Protein AF-A0A643ATJ8-F1 (afdb_monomer_lite)

Radius of gyration: 24.5 Å; chains: 1; bounding box: 33×21×65 Å

pLDDT: mean 78.46, std 7.78, range [54.81, 92.62]

InterPro domains:
  IPR039370 Transcription factor BTF3 [PTHR10351] (1-55)

Foldseek 3Di:
DDVVVVVVVVQPDPQHHPPDDHDDDDDDDDDPVVVVVVVVVVCVVVVHDDDPPDD

Secondary structure (DSSP, 8-state):
--HHHHHHHHHS-TT--TTSPPPPP------HHHHHHHHHHHHHHTTPPPPTT--

Organism: Balaenoptera physalus (NCBI:txid9770)

Sequence (55 aa):
MNQEKLAKLQAQVRIGGKGTARRKKKVVHRTATADDKKLQSSLKKLAVNNIAGIE

Structure (mmCIF, N/CA/C/O backbone):
data_AF-A0A643ATJ8-F1
#
_entry.id   AF-A0A643ATJ8-F1
#
loop_
_atom_site.group_PDB
_atom_site.id
_atom_site.type_symbol
_atom_site.label_atom_id
_atom_site.label_alt_id
_atom_site.label_comp_id
_atom_site.label_asym_id
_atom_site.label_entity_id
_atom_site.label_seq_id
_atom_site.pdbx_PDB_ins_code
_atom_site.Cartn_x
_atom_site.Cartn_y
_atom_site.Cartn_z
_atom_site.occupancy
_atom_site.B_iso_or_equiv
_atom_site.auth_seq_id
_atom_site.auth_comp_id
_atom_site.auth_asym_id
_atom_site.auth_atom_id
_atom_site.pdbx_PDB_model_num
ATOM 1 N N . MET A 1 1 ? -4.911 1.956 -46.560 1.00 54.81 1 MET A N 1
ATOM 2 C CA . MET A 1 1 ? -4.101 1.839 -45.324 1.00 54.81 1 MET A CA 1
ATOM 3 C C . MET A 1 1 ? -2.653 1.611 -45.744 1.00 54.81 1 MET A C 1
ATOM 5 O O . MET A 1 1 ? -2.405 0.648 -46.452 1.00 54.81 1 MET A O 1
ATOM 9 N N . ASN A 1 2 ? -1.727 2.523 -45.434 1.00 84.50 2 ASN A N 1
ATOM 10 C CA . ASN A 1 2 ? -0.334 2.413 -45.890 1.00 84.50 2 ASN A CA 1
ATOM 11 C C . ASN A 1 2 ? 0.412 1.357 -45.045 1.00 84.50 2 ASN A C 1
ATOM 13 O O . ASN A 1 2 ? 0.621 1.566 -43.846 1.00 84.50 2 ASN A O 1
ATOM 17 N N . GLN A 1 3 ? 0.756 0.220 -45.657 1.00 80.69 3 GLN A N 1
ATOM 18 C CA . GLN A 1 3 ? 1.291 -0.964 -44.970 1.00 80.69 3 GLN A CA 1
ATOM 19 C C . GLN A 1 3 ? 2.642 -0.712 -44.288 1.00 80.69 3 GLN A C 1
ATOM 21 O O . GLN A 1 3 ? 2.874 -1.215 -43.191 1.00 80.69 3 GLN A O 1
ATOM 26 N N . GLU A 1 4 ? 3.505 0.123 -44.865 1.00 80.62 4 GLU A N 1
ATOM 27 C CA . GLU A 1 4 ? 4.840 0.379 -44.310 1.00 80.62 4 GLU A CA 1
ATOM 28 C C . GLU A 1 4 ? 4.790 1.146 -42.985 1.00 80.62 4 GLU A C 1
ATOM 30 O O . GLU A 1 4 ? 5.517 0.841 -42.036 1.00 80.62 4 GLU A O 1
ATOM 35 N N . LYS A 1 5 ? 3.898 2.141 -42.893 1.00 78.69 5 LYS A N 1
ATOM 36 C CA . LYS A 1 5 ? 3.678 2.886 -41.645 1.00 78.69 5 LYS A CA 1
ATOM 37 C C . LYS A 1 5 ? 3.068 1.991 -40.569 1.00 78.69 5 LYS A C 1
ATOM 39 O O . LYS A 1 5 ? 3.431 2.118 -39.401 1.00 78.69 5 LYS A O 1
ATOM 44 N N . LEU A 1 6 ? 2.185 1.072 -40.959 1.00 79.25 6 LEU A N 1
ATOM 45 C CA . LEU A 1 6 ? 1.564 0.125 -40.037 1.00 79.25 6 LEU A CA 1
ATOM 46 C C . LEU A 1 6 ? 2.592 -0.857 -39.455 1.00 79.25 6 LEU A C 1
ATOM 48 O O . LEU A 1 6 ? 2.615 -1.059 -38.242 1.00 79.25 6 LEU A O 1
ATOM 52 N N . ALA A 1 7 ? 3.491 -1.391 -40.286 1.00 78.81 7 ALA A N 1
ATOM 53 C CA . ALA A 1 7 ? 4.552 -2.297 -39.846 1.00 78.81 7 ALA A CA 1
ATOM 54 C C . ALA A 1 7 ? 5.522 -1.627 -38.850 1.00 78.81 7 ALA A C 1
ATOM 56 O O . ALA A 1 7 ? 5.876 -2.216 -37.827 1.00 78.81 7 ALA A O 1
ATOM 57 N N . LYS A 1 8 ? 5.902 -0.362 -39.093 1.00 76.00 8 LYS A N 1
ATOM 58 C CA . LYS A 1 8 ? 6.758 0.412 -38.171 1.00 76.00 8 LYS A CA 1
ATOM 59 C C . LYS A 1 8 ? 6.092 0.647 -36.810 1.00 76.00 8 LYS A C 1
ATOM 61 O O . LYS A 1 8 ? 6.744 0.506 -35.778 1.00 76.00 8 LYS A O 1
ATOM 66 N N . LEU A 1 9 ? 4.792 0.948 -36.796 1.00 75.81 9 LEU A N 1
ATOM 67 C CA . LEU A 1 9 ? 4.020 1.133 -35.560 1.00 75.81 9 LEU A CA 1
ATOM 68 C C . LEU A 1 9 ? 3.871 -0.168 -34.759 1.00 75.81 9 LEU A C 1
ATOM 70 O O . LEU A 1 9 ? 3.933 -0.140 -33.533 1.00 75.81 9 LEU A O 1
ATOM 74 N N . GLN A 1 10 ? 3.721 -1.309 -35.437 1.00 73.75 10 GLN A N 1
ATOM 75 C CA . GLN A 1 10 ? 3.663 -2.619 -34.783 1.00 73.75 10 GLN A CA 1
ATOM 76 C C . GLN A 1 10 ? 4.994 -3.015 -34.132 1.00 73.75 10 GLN A C 1
ATOM 78 O O . GLN A 1 10 ? 4.990 -3.623 -33.064 1.00 73.75 10 GLN A O 1
ATOM 83 N N . ALA A 1 11 ? 6.131 -2.648 -34.733 1.00 69.38 11 ALA A N 1
ATOM 84 C CA . ALA A 1 11 ? 7.449 -2.906 -34.152 1.00 69.38 11 ALA A CA 1
ATOM 85 C C . ALA A 1 11 ? 7.699 -2.089 -32.868 1.00 69.38 11 ALA A C 1
ATOM 87 O O . ALA A 1 11 ? 8.379 -2.553 -31.949 1.00 69.38 11 ALA A O 1
ATOM 88 N N . GLN A 1 12 ? 7.117 -0.890 -32.781 1.00 68.69 12 GLN A N 1
ATOM 89 C CA . GLN A 1 12 ? 7.268 0.033 -31.658 1.00 68.69 12 GL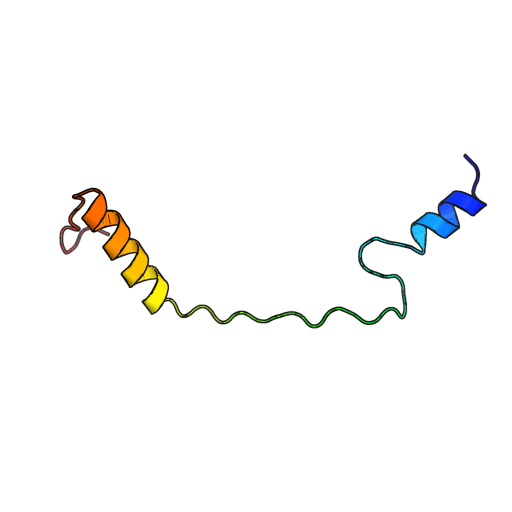N A CA 1
ATOM 90 C C . GLN A 1 12 ? 6.088 -0.067 -30.677 1.00 68.69 12 GLN A C 1
ATOM 92 O O . GLN A 1 12 ? 5.388 0.902 -30.386 1.00 68.69 12 GLN A O 1
ATOM 97 N N . VAL A 1 13 ? 5.858 -1.265 -30.137 1.00 68.62 13 VAL A N 1
ATOM 98 C CA . VAL A 1 13 ? 4.844 -1.475 -29.095 1.00 68.62 13 VAL A CA 1
ATOM 99 C C . VAL A 1 13 ? 5.251 -0.778 -27.797 1.00 68.62 13 VAL A C 1
ATOM 101 O O . VAL A 1 13 ? 6.408 -0.818 -27.383 1.00 68.62 13 VAL A O 1
ATOM 104 N N . ARG A 1 14 ? 4.264 -0.206 -27.098 1.00 63.28 14 ARG A N 1
ATOM 105 C CA . ARG A 1 14 ? 4.385 0.552 -25.831 1.00 63.28 14 ARG A CA 1
ATOM 106 C C . ARG A 1 14 ? 5.116 -0.199 -24.693 1.00 63.28 14 ARG A C 1
ATOM 108 O O . ARG A 1 14 ? 5.461 0.392 -23.676 1.00 63.28 14 ARG A O 1
ATOM 115 N N . ILE A 1 15 ? 5.340 -1.502 -24.862 1.00 70.50 15 ILE A N 1
ATOM 116 C CA . ILE A 1 15 ? 5.969 -2.425 -23.904 1.00 70.50 15 ILE A CA 1
ATOM 117 C C . ILE A 1 15 ? 7.445 -2.716 -24.271 1.00 70.50 15 ILE A C 1
ATOM 119 O O . ILE A 1 15 ? 8.147 -3.381 -23.514 1.00 70.50 15 ILE A O 1
ATOM 123 N N . GLY A 1 16 ? 7.932 -2.164 -25.389 1.00 72.25 16 GLY A N 1
ATOM 124 C CA . GLY A 1 16 ? 9.224 -2.486 -25.988 1.00 72.25 16 GLY A CA 1
ATOM 125 C C . GLY A 1 16 ? 9.119 -3.677 -26.948 1.00 72.25 16 GLY A C 1
ATOM 126 O O . GLY A 1 16 ? 8.397 -4.640 -26.693 1.00 72.25 16 GLY A O 1
ATOM 127 N N . GLY A 1 17 ? 9.802 -3.589 -28.092 1.00 79.00 17 GLY A N 1
ATOM 128 C CA . GLY A 1 17 ? 9.832 -4.636 -29.116 1.00 79.00 17 GLY A CA 1
ATOM 129 C C . GLY A 1 17 ? 10.784 -5.796 -28.790 1.00 79.00 17 GLY A C 1
ATOM 130 O O . GLY A 1 17 ? 11.413 -5.852 -27.727 1.00 79.00 17 GLY A O 1
ATOM 131 N N . LYS A 1 18 ? 10.924 -6.732 -29.734 1.00 74.19 18 LYS A N 1
ATOM 132 C CA . LYS A 1 18 ? 11.867 -7.861 -29.642 1.00 74.19 18 LYS A CA 1
ATOM 133 C C . LYS A 1 18 ? 13.299 -7.339 -29.448 1.00 74.19 18 LYS A C 1
ATOM 135 O O . LYS A 1 18 ? 13.760 -6.516 -30.226 1.00 74.19 18 LYS A O 1
ATOM 140 N N . GLY A 1 19 ? 13.989 -7.807 -28.407 1.00 77.81 19 GLY A N 1
ATOM 141 C CA . GLY A 1 19 ? 15.356 -7.377 -28.075 1.00 77.81 19 GLY A CA 1
ATOM 142 C C . GLY A 1 19 ? 15.453 -6.137 -27.176 1.00 77.81 19 GLY A C 1
ATOM 143 O O . GLY A 1 19 ? 16.546 -5.804 -26.732 1.00 77.81 19 GLY A O 1
ATOM 144 N N . THR A 1 20 ? 14.336 -5.478 -26.845 1.00 79.62 20 THR A N 1
ATOM 145 C CA . THR A 1 20 ? 14.353 -4.394 -25.849 1.00 79.62 20 THR A CA 1
ATOM 146 C C . THR A 1 20 ? 14.515 -4.951 -24.434 1.00 79.62 20 THR A C 1
ATOM 148 O O . THR A 1 20 ? 13.979 -6.011 -24.096 1.00 79.62 20 THR A O 1
ATOM 151 N N . ALA A 1 21 ? 15.272 -4.242 -23.593 1.00 78.62 21 ALA A N 1
ATOM 152 C CA . ALA A 1 21 ? 15.480 -4.644 -22.209 1.00 78.62 21 ALA A CA 1
ATOM 153 C C . ALA A 1 21 ? 14.136 -4.669 -21.467 1.00 78.62 21 ALA A C 1
ATOM 155 O O . ALA A 1 21 ? 13.474 -3.640 -21.306 1.00 78.62 21 ALA A O 1
ATOM 156 N N . ARG A 1 22 ? 13.724 -5.851 -20.990 1.00 77.81 22 ARG A N 1
ATOM 157 C CA . ARG A 1 22 ? 12.534 -5.950 -20.141 1.00 77.81 22 ARG A CA 1
ATOM 158 C C . ARG A 1 22 ? 12.783 -5.168 -18.856 1.00 77.81 22 ARG A C 1
ATOM 160 O O . ARG A 1 22 ? 13.803 -5.357 -18.192 1.00 77.81 22 ARG A O 1
ATOM 167 N N . ARG A 1 23 ? 11.819 -4.328 -18.469 1.00 79.44 23 ARG A N 1
ATOM 168 C CA . ARG A 1 23 ? 11.837 -3.688 -17.149 1.00 79.44 23 ARG A CA 1
ATOM 169 C C . ARG A 1 23 ? 11.924 -4.770 -16.075 1.00 79.44 23 ARG A C 1
ATOM 171 O O . ARG A 1 23 ? 11.137 -5.717 -16.086 1.00 79.44 23 ARG A O 1
ATOM 178 N N . LYS A 1 24 ? 12.863 -4.618 -15.137 1.00 78.12 24 LYS A N 1
ATOM 179 C CA . LYS A 1 24 ? 12.925 -5.482 -13.955 1.00 78.12 24 LYS A CA 1
ATOM 180 C C . LYS A 1 24 ? 11.594 -5.375 -13.208 1.00 78.12 24 LYS A C 1
ATOM 182 O O . LYS A 1 24 ? 11.159 -4.279 -12.858 1.00 78.12 24 LYS A O 1
AT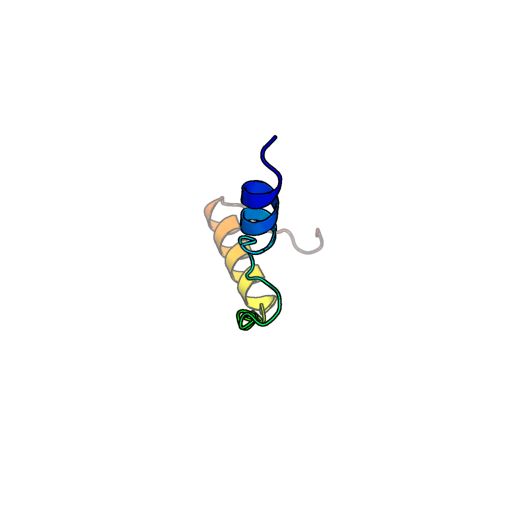OM 187 N N . LYS A 1 25 ? 10.934 -6.512 -12.979 1.00 79.12 25 LYS A N 1
ATOM 188 C CA . LYS A 1 25 ? 9.726 -6.577 -12.151 1.00 79.12 25 LYS A CA 1
ATOM 189 C C . LYS A 1 25 ? 10.122 -6.234 -10.716 1.00 79.12 25 LYS A C 1
ATOM 191 O O . LYS A 1 25 ? 10.922 -6.948 -10.118 1.00 79.12 25 LYS A O 1
ATOM 196 N N . LYS A 1 26 ? 9.542 -5.175 -10.148 1.00 82.94 26 LYS A N 1
ATOM 197 C CA . LYS A 1 26 ? 9.604 -4.946 -8.702 1.00 82.94 26 LYS A CA 1
ATOM 198 C C . LYS A 1 26 ? 8.690 -5.970 -8.032 1.00 82.94 26 LYS A C 1
ATOM 200 O O . LYS A 1 26 ? 7.469 -5.853 -8.118 1.00 82.94 26 LYS A O 1
ATOM 205 N N . VAL A 1 27 ? 9.270 -6.992 -7.411 1.00 82.19 27 VAL A N 1
ATOM 206 C CA . VAL A 1 27 ? 8.516 -7.906 -6.549 1.00 82.19 27 VAL A CA 1
ATOM 207 C C . VAL A 1 27 ? 8.290 -7.181 -5.228 1.00 82.19 27 VAL A C 1
ATOM 209 O O . VAL A 1 27 ? 9.236 -6.888 -4.503 1.00 82.19 27 VAL A O 1
ATOM 212 N N . VAL A 1 28 ? 7.0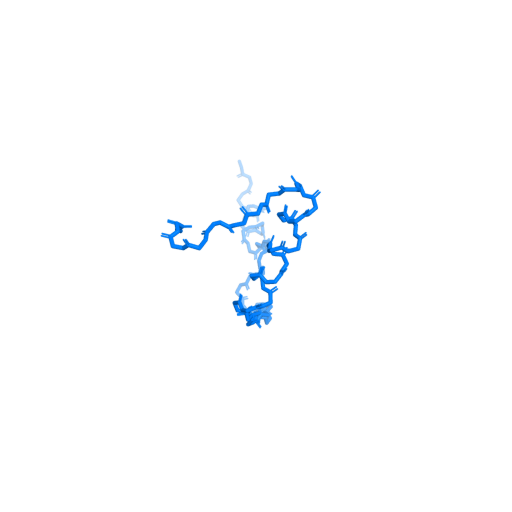41 -6.810 -4.960 1.00 84.44 28 VAL A N 1
ATOM 213 C CA . VAL A 1 28 ? 6.651 -6.220 -3.679 1.00 84.44 28 VAL A CA 1
ATOM 214 C C . VAL A 1 28 ? 6.160 -7.355 -2.796 1.00 84.44 28 VAL A C 1
ATOM 216 O O . VAL A 1 28 ? 5.097 -7.917 -3.048 1.00 84.44 28 VAL A O 1
ATOM 219 N N . HIS A 1 29 ? 6.932 -7.691 -1.768 1.00 83.50 29 HIS A N 1
ATOM 220 C CA . HIS A 1 29 ? 6.462 -8.565 -0.702 1.00 83.50 29 HIS A CA 1
ATOM 221 C C . HIS A 1 29 ? 5.608 -7.723 0.248 1.00 83.50 29 HIS A C 1
ATOM 223 O O . HIS A 1 29 ? 6.119 -6.832 0.925 1.00 83.50 29 HIS A O 1
ATOM 229 N N . ARG A 1 30 ? 4.292 -7.954 0.242 1.00 75.00 30 ARG A N 1
ATOM 230 C CA . ARG A 1 30 ? 3.384 -7.377 1.236 1.00 75.00 30 ARG A CA 1
ATOM 231 C C . ARG A 1 30 ? 3.361 -8.287 2.454 1.00 75.00 30 ARG A C 1
ATOM 233 O O . ARG A 1 30 ? 3.078 -9.474 2.335 1.00 75.00 30 ARG A O 1
ATOM 240 N N . THR A 1 31 ? 3.664 -7.727 3.614 1.00 73.25 31 THR A N 1
ATOM 241 C CA . THR A 1 31 ? 3.464 -8.378 4.905 1.00 73.25 31 THR A CA 1
ATOM 242 C C . THR A 1 31 ? 2.010 -8.188 5.332 1.00 73.25 31 THR A C 1
ATOM 244 O O . THR A 1 31 ? 1.587 -7.067 5.604 1.00 73.25 31 THR A O 1
ATOM 247 N N . ALA A 1 32 ? 1.245 -9.282 5.407 1.00 69.62 32 ALA A N 1
ATOM 248 C CA . ALA A 1 32 ? -0.184 -9.260 5.749 1.00 69.62 32 ALA A CA 1
ATOM 249 C C . ALA A 1 32 ? -0.481 -8.574 7.102 1.00 69.62 32 ALA A C 1
ATOM 251 O O . ALA A 1 32 ? -1.514 -7.937 7.275 1.00 69.62 32 ALA A O 1
ATOM 252 N N . THR A 1 33 ? 0.465 -8.622 8.043 1.00 69.00 33 THR A N 1
ATOM 253 C CA . THR A 1 33 ? 0.327 -8.048 9.391 1.00 69.00 33 THR A CA 1
ATOM 254 C C . THR A 1 33 ? 0.343 -6.517 9.430 1.00 69.00 33 THR A C 1
ATOM 256 O O . THR A 1 33 ? -0.177 -5.919 10.373 1.00 69.00 33 THR A O 1
ATOM 259 N N . ALA A 1 34 ? 0.947 -5.853 8.437 1.00 71.69 34 ALA A N 1
ATOM 260 C CA . ALA A 1 34 ? 0.976 -4.391 8.377 1.00 71.69 34 ALA A CA 1
ATOM 261 C C . ALA A 1 34 ? -0.360 -3.813 7.890 1.00 71.69 34 ALA A C 1
ATOM 263 O O . ALA A 1 34 ? -0.755 -2.725 8.317 1.00 71.69 34 ALA A O 1
ATOM 264 N N . ASP A 1 35 ? -1.041 -4.537 7.003 1.00 76.25 35 ASP A N 1
ATOM 265 C CA . ASP A 1 35 ? -2.310 -4.108 6.425 1.00 76.25 35 ASP A CA 1
ATOM 266 C C . ASP A 1 35 ? -3.454 -4.254 7.438 1.00 76.25 35 ASP A C 1
ATOM 268 O O . ASP A 1 35 ? -4.265 -3.337 7.558 1.00 76.25 35 ASP A O 1
ATOM 272 N N . ASP A 1 36 ? -3.444 -5.307 8.260 1.00 82.25 36 ASP A N 1
ATOM 273 C CA . ASP A 1 36 ? -4.431 -5.490 9.331 1.00 82.25 36 ASP A CA 1
ATOM 274 C C . ASP A 1 36 ? -4.390 -4.348 10.367 1.00 82.25 36 ASP A C 1
ATOM 276 O O . ASP A 1 36 ? -5.406 -3.724 10.671 1.00 82.25 36 ASP A O 1
ATOM 280 N N . LYS A 1 37 ? -3.196 -3.930 10.812 1.00 84.44 37 LYS A N 1
ATOM 281 C CA . LYS A 1 37 ? -3.064 -2.777 11.729 1.00 84.44 37 LYS A CA 1
ATOM 282 C C . LYS A 1 37 ? -3.590 -1.472 11.127 1.00 84.44 37 LYS A C 1
ATOM 284 O O . LYS A 1 37 ? -4.176 -0.656 11.842 1.00 84.44 37 LYS A O 1
ATOM 289 N N . LYS A 1 38 ? -3.389 -1.255 9.823 1.00 86.25 38 LYS A N 1
ATOM 290 C CA . LYS A 1 38 ? -3.927 -0.076 9.126 1.00 86.25 38 LYS A CA 1
ATOM 291 C C . LYS A 1 38 ? -5.443 -0.146 9.021 1.00 86.25 38 LYS A C 1
ATOM 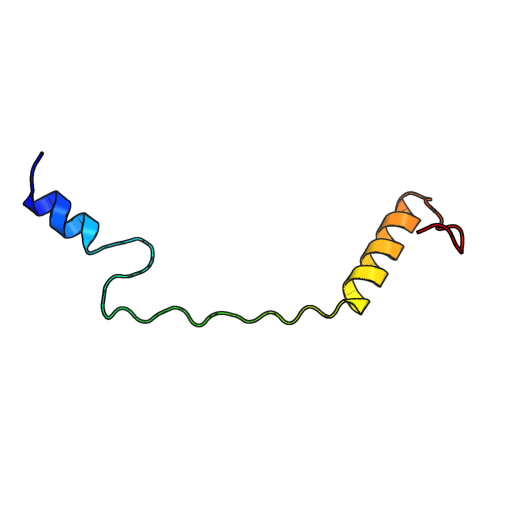293 O O . LYS A 1 38 ? -6.098 0.861 9.284 1.00 86.25 38 LYS A O 1
ATOM 298 N N . LEU A 1 39 ? -5.990 -1.311 8.691 1.00 86.12 39 LEU A N 1
ATOM 299 C CA . LEU A 1 39 ? -7.429 -1.542 8.637 1.00 86.12 39 LEU A CA 1
ATOM 300 C C . LEU A 1 39 ? -8.078 -1.267 10.000 1.00 86.12 39 LEU A C 1
ATOM 302 O O . LEU A 1 39 ? -8.977 -0.431 10.086 1.00 86.12 39 LEU A O 1
ATOM 306 N N . GLN A 1 40 ? -7.531 -1.845 11.072 1.00 87.00 40 GLN A N 1
ATOM 307 C CA . GLN A 1 40 ? -7.968 -1.598 12.449 1.00 87.00 40 GLN A CA 1
ATOM 308 C C . GLN A 1 40 ? -7.899 -0.109 12.821 1.00 87.00 40 GLN A C 1
ATOM 310 O O . GLN A 1 40 ? -8.817 0.432 13.438 1.00 87.00 40 GLN A O 1
ATOM 315 N N . SER A 1 41 ? -6.835 0.594 12.414 1.00 88.81 41 SER A N 1
ATOM 316 C CA . SER A 1 41 ? -6.704 2.035 12.670 1.00 88.81 41 SER A CA 1
ATOM 317 C C . SER A 1 41 ? -7.758 2.876 11.937 1.00 88.81 41 SER A C 1
ATOM 319 O O . SER A 1 41 ? -8.242 3.867 12.483 1.00 88.81 41 SER A O 1
ATOM 321 N N . SER A 1 42 ? -8.133 2.481 10.718 1.00 89.69 42 SER A N 1
ATOM 322 C CA . SER A 1 42 ? -9.154 3.162 9.918 1.00 89.69 42 SER A CA 1
ATOM 323 C C . SER A 1 42 ? -10.558 2.927 10.471 1.00 89.69 42 SER A C 1
ATOM 325 O O . SER A 1 42 ? -11.327 3.877 10.580 1.00 89.69 42 SER A O 1
ATOM 327 N N . LEU A 1 43 ? -10.877 1.699 10.885 1.00 90.31 43 LEU A N 1
ATOM 328 C CA . LEU A 1 43 ? -12.173 1.360 11.483 1.00 90.31 43 LEU A CA 1
ATOM 329 C C . LEU A 1 43 ? -12.397 2.086 12.816 1.00 90.31 43 LEU A C 1
ATOM 331 O O . LEU A 1 43 ? -13.462 2.666 13.024 1.00 90.31 43 LEU A O 1
ATOM 335 N N . LYS A 1 44 ? -11.359 2.184 13.661 1.00 89.31 44 LYS A N 1
ATOM 336 C CA . LYS A 1 44 ? -11.417 2.967 14.909 1.00 89.31 44 LYS A CA 1
ATOM 337 C C . LYS A 1 44 ? -11.728 4.448 14.678 1.00 89.31 44 LYS A C 1
ATOM 339 O O . LYS A 1 44 ? -12.455 5.038 15.470 1.00 89.31 44 LYS A O 1
ATOM 344 N N . LYS A 1 45 ? -11.222 5.056 13.597 1.00 91.25 45 LYS A N 1
ATOM 345 C CA . LYS A 1 45 ? -11.552 6.453 13.238 1.00 91.25 45 LYS A CA 1
ATOM 346 C C . LYS A 1 45 ? -13.022 6.637 12.870 1.00 91.25 45 LYS A C 1
ATOM 348 O O . LYS A 1 45 ? -13.559 7.717 13.075 1.00 91.25 45 LYS A O 1
ATOM 353 N N . LEU A 1 46 ? -13.654 5.594 12.341 1.00 92.62 46 LEU A N 1
ATOM 354 C CA . LEU A 1 46 ? -15.080 5.566 12.016 1.00 92.62 46 LEU A CA 1
ATOM 355 C C . LEU A 1 46 ? -15.946 5.133 13.213 1.00 92.62 46 LEU A C 1
ATOM 357 O O . LEU A 1 46 ? -17.134 4.891 13.038 1.00 92.62 46 LEU A O 1
ATOM 361 N N . ALA A 1 47 ? -15.355 5.017 14.411 1.00 88.81 47 ALA A N 1
ATOM 362 C CA . ALA A 1 47 ? -15.994 4.507 15.625 1.00 88.81 47 ALA A CA 1
ATOM 363 C C . ALA A 1 47 ? -16.567 3.078 15.491 1.00 88.81 47 ALA A C 1
ATOM 365 O O . ALA A 1 47 ? -17.454 2.685 16.247 1.00 88.81 47 ALA A O 1
ATOM 366 N N . VAL A 1 48 ? -16.037 2.280 14.558 1.00 86.44 48 VAL A N 1
ATOM 367 C CA . VAL A 1 48 ? -16.409 0.872 14.384 1.00 86.44 48 VAL A CA 1
ATOM 368 C C . VAL A 1 48 ? -15.487 0.013 15.243 1.00 86.44 48 VAL A C 1
ATOM 370 O O . VAL A 1 48 ? -14.274 -0.021 15.030 1.00 86.44 48 VAL A O 1
ATOM 373 N N . ASN A 1 49 ? -16.074 -0.686 16.214 1.00 82.38 49 ASN A N 1
ATOM 374 C CA . ASN A 1 49 ? -15.374 -1.639 17.070 1.00 82.38 49 ASN A CA 1
ATOM 375 C C . ASN A 1 49 ? -15.687 -3.067 16.618 1.00 82.38 49 ASN A C 1
ATOM 377 O O . ASN A 1 49 ? -16.851 -3.416 16.434 1.00 82.38 49 ASN A O 1
ATOM 381 N N . ASN A 1 50 ? -14.653 -3.893 16.463 1.00 76.81 50 ASN A N 1
ATOM 382 C 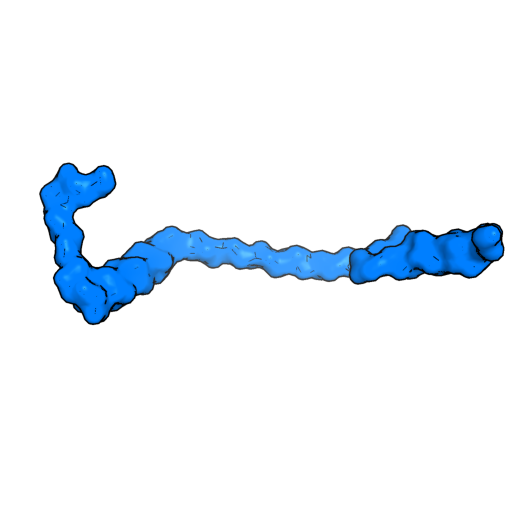CA . ASN A 1 50 ? -14.829 -5.303 16.127 1.00 76.81 50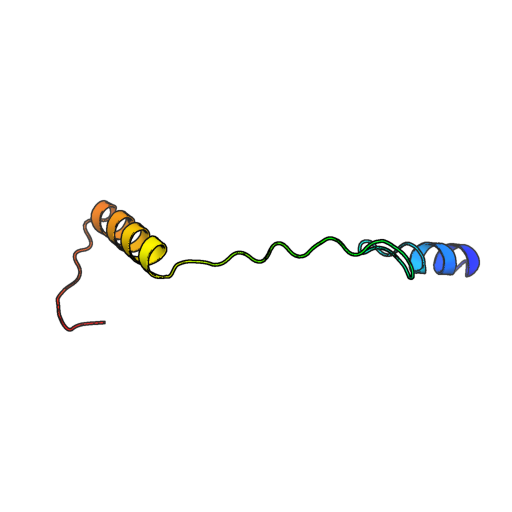 ASN A CA 1
ATOM 383 C C . ASN A 1 50 ? -15.325 -6.078 17.358 1.00 76.81 50 ASN A C 1
ATOM 385 O O . ASN A 1 50 ? -14.780 -5.911 18.451 1.00 76.81 50 ASN A O 1
ATOM 389 N N . ILE A 1 51 ? -16.333 -6.933 17.184 1.00 81.94 51 ILE A N 1
ATOM 390 C CA . ILE A 1 51 ? -16.823 -7.842 18.228 1.00 81.94 51 ILE A CA 1
ATOM 391 C C . ILE A 1 51 ? -16.057 -9.162 18.087 1.00 81.94 51 ILE A C 1
ATOM 393 O O . ILE A 1 51 ? -15.906 -9.679 16.984 1.00 81.94 51 ILE A O 1
ATOM 397 N N . ALA A 1 52 ? -15.523 -9.695 19.187 1.00 80.06 52 ALA A N 1
ATOM 398 C CA . ALA A 1 52 ? -14.759 -10.941 19.154 1.00 80.06 52 ALA A CA 1
ATOM 399 C C . ALA A 1 52 ? -15.654 -12.130 18.751 1.00 80.06 52 ALA A C 1
ATOM 401 O O . ALA A 1 52 ? -16.724 -12.313 19.326 1.00 80.06 52 ALA A O 1
ATOM 402 N N . GLY A 1 53 ? -15.200 -12.947 17.793 1.00 73.62 53 GLY A N 1
ATOM 403 C CA . GLY A 1 53 ? -15.900 -14.161 17.347 1.00 73.62 53 GLY A CA 1
ATOM 404 C C . GLY A 1 53 ? -16.894 -13.973 16.196 1.00 73.62 53 GLY A C 1
ATOM 405 O O . GLY A 1 53 ? -17.519 -14.947 15.789 1.00 73.62 53 GLY A O 1
ATOM 406 N N . ILE A 1 54 ? -17.027 -12.755 15.664 1.00 67.69 54 ILE A N 1
ATOM 407 C CA . ILE A 1 54 ? -17.747 -12.488 14.415 1.00 67.69 54 ILE A CA 1
ATOM 408 C C . ILE A 1 54 ? -16.721 -11.935 13.420 1.00 67.69 54 ILE A C 1
ATOM 410 O O . ILE A 1 54 ? -16.271 -10.796 13.564 1.00 67.69 54 ILE A O 1
ATOM 414 N N . GLU A 1 55 ? -16.326 -12.778 12.463 1.00 62.19 55 GLU A N 1
ATOM 415 C CA . GLU A 1 55 ? -15.528 -12.427 11.277 1.00 62.19 55 GLU A CA 1
ATOM 416 C C . GLU A 1 55 ? -16.389 -12.521 10.014 1.00 62.19 55 GLU A C 1
ATOM 418 O O . GLU A 1 55 ? -17.174 -13.494 9.909 1.00 62.19 55 GLU A O 1
#